Protein AF-A0A1V5RNT8-F1 (afdb_monomer_lite)

Foldseek 3Di:
DDPVCVVVVVVVVVVVVVVVVVPVVDDDPDPDPPPCPPPQDPAAEDADLVVCLVCQLQLHFYWYWYQAPPQWIWIKTWRGDDPQFTWIKIWIHHPVPPDDPPDTFIKIFGHHSVPRDVLLSVVSRVVCVDPPSVVSVVVNVVRSVVTIDTD

Structure (mmCIF, N/CA/C/O backbone):
data_AF-A0A1V5RNT8-F1
#
_entry.id   AF-A0A1V5RNT8-F1
#
loop_
_atom_site.group_PDB
_atom_site.id
_atom_site.type_symbol
_atom_site.label_atom_id
_atom_site.label_alt_id
_atom_site.label_comp_id
_atom_site.label_asym_id
_atom_site.label_entity_id
_atom_site.label_seq_id
_atom_site.pdbx_PDB_ins_code
_atom_site.Cartn_x
_atom_site.Cartn_y
_atom_site.Cartn_z
_atom_site.occupancy
_atom_site.B_iso_or_equiv
_atom_site.auth_seq_id
_atom_site.auth_comp_id
_atom_site.auth_asym_id
_atom_site.auth_atom_id
_atom_site.pdbx_PDB_model_num
ATOM 1 N N . MET A 1 1 ? -53.351 -25.186 43.061 1.00 51.12 1 MET A N 1
ATOM 2 C CA . MET A 1 1 ? -52.886 -25.495 41.690 1.00 51.12 1 MET A CA 1
ATOM 3 C C . MET A 1 1 ? -53.179 -26.955 41.414 1.00 51.12 1 MET A C 1
ATOM 5 O O . MET A 1 1 ? -52.680 -27.803 42.141 1.00 51.12 1 MET A O 1
ATOM 9 N N . ASN A 1 2 ? -54.034 -27.238 40.430 1.00 53.25 2 ASN A N 1
ATOM 10 C CA . ASN A 1 2 ? -54.419 -28.607 40.099 1.00 53.25 2 ASN A CA 1
ATOM 11 C C . ASN A 1 2 ? -53.185 -29.395 39.643 1.00 53.25 2 ASN A C 1
ATOM 13 O O . ASN A 1 2 ? -52.418 -28.946 38.797 1.00 53.25 2 ASN A O 1
ATOM 17 N N . ASN A 1 3 ? -53.031 -30.588 40.191 1.00 59.41 3 ASN A N 1
ATOM 18 C CA . ASN A 1 3 ? -52.009 -31.596 39.921 1.00 59.41 3 ASN A CA 1
ATOM 19 C C . ASN A 1 3 ? -51.840 -31.935 38.423 1.00 59.41 3 ASN A C 1
ATOM 21 O O . ASN A 1 3 ? -50.762 -32.356 38.015 1.00 59.41 3 ASN A O 1
ATOM 25 N N . LYS A 1 4 ? -52.848 -31.656 37.582 1.00 60.19 4 LYS A N 1
ATOM 26 C CA . LYS A 1 4 ? -52.744 -31.721 36.110 1.00 60.19 4 LYS A CA 1
ATOM 27 C C . LYS A 1 4 ? -51.851 -30.634 35.492 1.00 60.19 4 LYS A C 1
ATOM 29 O O . LYS A 1 4 ? -51.216 -30.885 34.476 1.00 60.19 4 LYS A O 1
ATOM 34 N N . ASN A 1 5 ? -51.751 -29.458 36.109 1.00 58.38 5 ASN A N 1
ATOM 35 C CA . ASN A 1 5 ? -50.972 -28.332 35.582 1.00 58.38 5 ASN A CA 1
ATOM 36 C C . ASN A 1 5 ? -49.496 -28.403 36.003 1.00 58.38 5 ASN A C 1
ATOM 38 O O . ASN A 1 5 ? -48.657 -27.754 35.392 1.00 58.38 5 ASN A O 1
ATOM 42 N N . ILE A 1 6 ? -49.171 -29.208 37.022 1.00 67.06 6 ILE A N 1
ATOM 43 C CA . ILE A 1 6 ? -47.797 -29.391 37.512 1.00 67.06 6 ILE A CA 1
ATOM 44 C C . ILE A 1 6 ? -46.930 -30.060 36.439 1.00 67.06 6 ILE A C 1
ATOM 46 O O . ILE A 1 6 ? -45.824 -29.600 36.178 1.00 67.06 6 ILE A O 1
ATOM 50 N N . TRP A 1 7 ? -47.454 -31.076 35.750 1.00 65.06 7 TRP A N 1
ATOM 51 C CA . TRP A 1 7 ? -46.737 -31.755 34.664 1.00 65.06 7 TRP A CA 1
ATOM 52 C C . TRP A 1 7 ? -46.449 -30.843 33.466 1.00 65.06 7 TRP A C 1
ATOM 54 O O . TRP A 1 7 ? -45.381 -30.930 32.864 1.00 65.06 7 TRP A O 1
ATOM 64 N N . LEU A 1 8 ? -47.368 -29.924 33.165 1.00 67.88 8 LEU A N 1
ATOM 65 C CA . LEU A 1 8 ? -47.206 -28.933 32.100 1.00 67.88 8 LEU A CA 1
ATOM 66 C C . LEU A 1 8 ? -46.115 -27.908 32.450 1.00 67.88 8 LEU A C 1
ATOM 68 O O . LEU A 1 8 ? -45.282 -27.578 31.611 1.00 67.88 8 LEU A O 1
ATOM 72 N N . VAL A 1 9 ? -46.069 -27.465 33.709 1.00 71.81 9 VAL A N 1
ATOM 73 C CA . VAL A 1 9 ? -45.049 -26.526 34.204 1.00 71.81 9 VAL A CA 1
ATOM 74 C C . VAL A 1 9 ? -43.658 -27.168 34.227 1.00 71.81 9 VAL A C 1
ATOM 76 O O . VAL A 1 9 ? -42.696 -26.536 33.800 1.00 71.81 9 VAL A O 1
ATOM 79 N N . VAL A 1 10 ? -43.541 -28.431 34.650 1.00 75.00 10 VAL A N 1
ATOM 80 C CA . VAL A 1 10 ? -42.256 -29.156 34.659 1.00 75.00 10 VAL A CA 1
ATOM 81 C C . VAL A 1 10 ? -41.710 -29.342 33.237 1.00 75.00 10 VAL A C 1
ATOM 83 O O . VAL A 1 10 ? -40.518 -29.136 33.013 1.00 75.00 10 VAL A O 1
ATOM 86 N N . GLY A 1 11 ? -42.575 -29.649 32.263 1.00 74.06 11 GLY A N 1
ATOM 87 C CA . GLY A 1 11 ? -42.180 -29.752 30.855 1.00 74.06 11 GLY A CA 1
ATOM 88 C C . GLY A 1 11 ? -41.662 -28.431 30.277 1.00 74.06 11 GLY A C 1
ATOM 89 O O . GLY A 1 11 ? -40.632 -28.414 29.609 1.00 74.06 11 GLY A O 1
ATOM 90 N N . ILE A 1 12 ? -42.325 -27.312 30.588 1.00 77.75 12 ILE A N 1
ATOM 91 C CA . ILE A 1 12 ? -41.906 -25.977 30.130 1.00 77.75 12 ILE A CA 1
ATOM 92 C C . ILE A 1 12 ? -40.549 -25.586 30.734 1.00 77.75 12 ILE A C 1
ATOM 94 O O . ILE A 1 12 ? -39.682 -25.093 30.016 1.00 77.75 12 ILE A O 1
ATOM 98 N N . ILE A 1 13 ? -40.326 -25.852 32.026 1.00 78.25 13 ILE A N 1
ATOM 99 C CA . ILE A 1 13 ? -39.051 -25.543 32.695 1.00 78.25 13 ILE A CA 1
ATOM 100 C C . ILE A 1 13 ? -37.897 -26.351 32.083 1.00 78.25 13 ILE A C 1
ATOM 102 O O . ILE A 1 13 ? -36.830 -25.792 31.834 1.00 78.25 13 ILE A O 1
ATOM 106 N N . ALA A 1 14 ? -38.108 -27.634 31.772 1.00 76.12 14 ALA A N 1
ATOM 107 C CA . ALA A 1 14 ? -37.086 -28.466 31.135 1.00 76.12 14 ALA A CA 1
ATOM 108 C C . ALA A 1 14 ? -36.698 -27.950 29.736 1.00 76.12 14 ALA A C 1
ATOM 110 O O . ALA A 1 14 ? -35.515 -27.909 29.403 1.00 76.12 14 ALA A O 1
ATOM 111 N N . VAL A 1 15 ? -37.672 -27.495 28.940 1.00 78.31 15 VAL A N 1
ATOM 112 C CA . VAL A 1 15 ? -37.420 -26.924 27.605 1.00 78.31 15 VAL A CA 1
ATOM 113 C C . VAL A 1 15 ? -36.649 -25.602 27.695 1.00 78.31 15 VAL A C 1
ATOM 115 O O . VAL A 1 15 ? -35.714 -25.397 26.925 1.00 78.31 15 VAL A O 1
ATOM 118 N N . ILE A 1 16 ? -36.967 -24.735 28.663 1.00 75.12 16 ILE A N 1
ATOM 119 C CA . ILE A 1 16 ? -36.234 -23.476 28.886 1.00 75.12 16 ILE A CA 1
ATOM 120 C C . ILE A 1 16 ? -34.771 -23.747 29.266 1.00 75.12 16 ILE A C 1
ATOM 122 O O . ILE A 1 16 ? -33.881 -23.078 28.746 1.00 75.12 16 ILE A O 1
ATOM 126 N N . ILE A 1 17 ? -34.502 -24.749 30.112 1.00 74.12 17 ILE A N 1
ATOM 127 C CA . ILE A 1 17 ? -33.130 -25.128 30.494 1.00 74.12 17 ILE A CA 1
ATOM 128 C C . ILE A 1 17 ? -32.346 -25.648 29.279 1.00 74.12 17 ILE A C 1
ATOM 130 O O . ILE A 1 17 ? -31.193 -25.271 29.095 1.00 74.12 17 ILE A O 1
ATOM 134 N N . VAL A 1 18 ? -32.963 -26.460 28.414 1.00 72.56 18 VAL A N 1
ATOM 135 C CA . VAL A 1 18 ? -32.308 -26.966 27.192 1.00 72.56 18 VAL A CA 1
ATOM 136 C C . VAL A 1 18 ? -32.011 -25.837 26.199 1.00 72.56 18 VAL A C 1
ATOM 138 O O . VAL A 1 18 ? -30.933 -25.819 25.612 1.00 72.56 18 VAL A O 1
ATOM 141 N N . ILE A 1 19 ? -32.919 -24.868 26.037 1.00 67.50 19 ILE A N 1
ATOM 142 C CA . ILE A 1 19 ? -32.687 -23.696 25.177 1.00 67.50 19 ILE A CA 1
ATOM 143 C C . ILE A 1 19 ? -31.577 -22.808 25.756 1.00 67.50 19 ILE A C 1
ATOM 145 O O . ILE A 1 19 ? -30.708 -22.379 25.005 1.00 67.50 19 ILE A O 1
ATOM 149 N N . ALA A 1 20 ? -31.552 -22.577 27.073 1.00 65.12 20 ALA A N 1
ATOM 150 C CA . ALA A 1 20 ? -30.481 -21.820 27.724 1.00 65.12 20 ALA A CA 1
ATOM 151 C C . ALA A 1 20 ? -29.108 -22.491 27.526 1.00 65.12 20 ALA A C 1
ATOM 153 O O . ALA A 1 20 ? -28.159 -21.831 27.113 1.00 65.12 20 ALA A O 1
ATOM 154 N N . LEU A 1 21 ? -29.029 -23.818 27.696 1.00 63.16 21 LEU A N 1
ATOM 155 C CA . LEU A 1 21 ? -27.796 -24.581 27.464 1.00 63.16 21 LEU A CA 1
ATOM 156 C C . LEU A 1 21 ? -27.355 -24.595 25.989 1.00 63.16 21 LEU A C 1
ATOM 158 O O . LEU A 1 21 ? -26.162 -24.686 25.715 1.00 63.16 21 LEU A O 1
ATOM 162 N N . LEU A 1 22 ? -28.287 -24.496 25.032 1.00 58.75 22 LEU A N 1
ATOM 163 C CA . LEU A 1 22 ? -27.963 -24.388 23.603 1.00 58.75 22 LEU A CA 1
ATOM 164 C C . LEU A 1 22 ? -27.508 -22.976 23.197 1.00 58.75 22 LEU A C 1
ATOM 166 O O . LEU A 1 22 ? -26.737 -22.840 22.248 1.00 58.75 22 LEU A O 1
ATOM 170 N N . VAL A 1 23 ? -27.954 -21.933 23.905 1.00 57.34 23 VAL A N 1
ATOM 171 C CA . VAL A 1 23 ? -27.581 -20.532 23.639 1.00 57.34 23 VAL A CA 1
ATOM 172 C C . VAL A 1 23 ? -26.195 -20.187 24.204 1.00 57.34 23 VAL A C 1
ATOM 174 O O . VAL A 1 23 ? -25.468 -19.419 23.574 1.00 57.34 23 VAL A O 1
ATOM 177 N N . ASP A 1 24 ? -25.766 -20.820 25.300 1.00 50.66 24 ASP A N 1
ATOM 178 C CA . ASP A 1 24 ? -24.427 -20.609 25.881 1.00 50.66 24 ASP A CA 1
ATOM 179 C C . ASP A 1 24 ? -23.271 -21.180 25.032 1.00 50.66 24 ASP A C 1
ATOM 181 O O . ASP A 1 24 ? -22.108 -20.874 25.290 1.00 50.66 24 ASP A O 1
ATOM 185 N N . ASN A 1 25 ? -23.555 -21.961 23.981 1.00 51.47 25 ASN A N 1
ATOM 186 C CA . ASN A 1 25 ? -22.520 -22.440 23.058 1.00 51.47 25 ASN A CA 1
ATOM 187 C C . ASN A 1 25 ? -22.288 -21.508 21.855 1.00 51.47 25 ASN A C 1
ATOM 189 O O . ASN A 1 25 ? -21.537 -21.874 20.951 1.00 51.47 25 ASN A O 1
ATOM 193 N N . ASN A 1 26 ? -22.944 -20.339 21.787 1.00 56.00 26 ASN A N 1
ATOM 194 C CA . ASN A 1 26 ? -22.845 -19.507 20.585 1.00 56.00 26 ASN A CA 1
ATOM 195 C C . ASN A 1 26 ? -22.767 -17.990 20.771 1.00 56.00 26 ASN A C 1
ATOM 197 O O . ASN A 1 26 ? -22.989 -17.281 19.797 1.00 56.00 26 ASN A O 1
ATOM 201 N N . GLN A 1 27 ? -22.403 -17.461 21.940 1.00 52.88 27 GLN A N 1
ATOM 202 C CA . GLN A 1 27 ? -21.829 -16.114 22.003 1.00 52.88 27 GLN A CA 1
ATOM 203 C C . GLN A 1 27 ? -20.986 -15.902 23.264 1.00 52.88 27 GLN A C 1
ATOM 205 O O . GLN A 1 27 ? -21.250 -16.455 24.325 1.00 52.88 27 GLN A O 1
ATOM 210 N N . VAL A 1 28 ? -20.067 -14.945 23.137 1.00 40.34 28 VAL A N 1
ATOM 211 C CA . VAL A 1 28 ? -19.380 -14.222 24.214 1.00 40.34 28 VAL A CA 1
ATOM 212 C C . VAL A 1 28 ? -18.105 -14.888 24.737 1.00 40.34 28 VAL A C 1
ATOM 214 O O . VAL A 1 28 ? -18.003 -15.342 25.878 1.00 40.34 28 VAL A O 1
ATOM 217 N N . SER A 1 29 ? -17.037 -14.755 23.946 1.00 40.78 29 SER A N 1
ATOM 218 C CA . SER A 1 29 ? -15.735 -14.447 24.5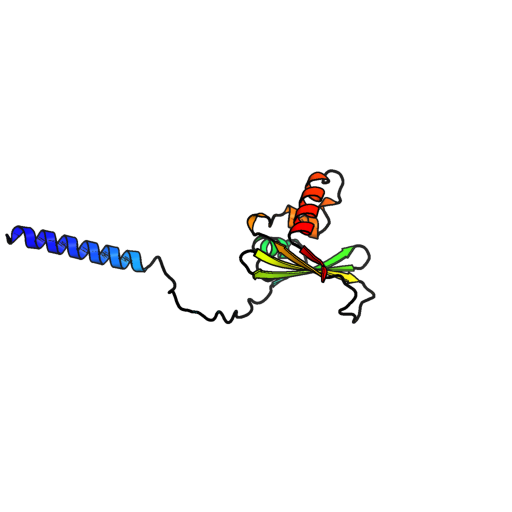41 1.00 40.78 29 SER A CA 1
ATOM 219 C C . SER A 1 29 ? -15.896 -13.202 25.417 1.00 40.78 29 SER A C 1
ATOM 221 O O . SER A 1 29 ? -16.059 -12.086 24.934 1.00 40.78 29 SER A O 1
ATOM 223 N N . LYS A 1 30 ? -15.951 -13.475 26.721 1.00 43.19 30 LYS A N 1
ATOM 224 C CA . LYS A 1 30 ? -15.890 -12.585 27.880 1.00 43.19 30 LYS A CA 1
ATOM 225 C C . LYS A 1 30 ? -15.390 -11.167 27.597 1.00 43.19 30 LYS A C 1
ATOM 227 O O . LYS A 1 30 ? -14.261 -10.963 27.159 1.00 43.19 30 LYS A O 1
ATOM 232 N N . LEU A 1 31 ? -16.184 -10.212 28.083 1.00 46.84 31 LEU A N 1
ATOM 233 C CA . LEU A 1 31 ? -15.739 -8.919 28.595 1.00 46.84 31 LEU A CA 1
ATOM 234 C C . LEU A 1 31 ? -14.734 -9.153 29.741 1.00 46.84 31 LEU A C 1
ATOM 236 O O . LEU A 1 31 ? -15.081 -9.165 30.920 1.00 46.84 31 LEU A O 1
ATOM 240 N N . GLY A 1 32 ? -13.488 -9.423 29.376 1.00 36.88 32 GLY A N 1
ATOM 241 C CA . GLY A 1 32 ? -12.327 -9.222 30.219 1.00 36.88 32 GLY A CA 1
ATOM 242 C C . GLY A 1 32 ? -11.603 -8.001 29.682 1.00 36.88 32 GLY A C 1
ATOM 243 O O . GLY A 1 32 ? -11.388 -7.894 28.478 1.00 36.88 32 GLY A O 1
ATOM 244 N N . THR A 1 33 ? -11.219 -7.083 30.559 1.00 42.62 33 THR A N 1
ATOM 245 C CA . THR A 1 33 ? -10.150 -6.126 30.276 1.00 42.62 33 THR A CA 1
ATOM 246 C C . THR A 1 33 ? -8.882 -6.935 30.015 1.00 42.62 33 THR A C 1
ATOM 248 O O . THR A 1 33 ? -8.107 -7.217 30.925 1.00 42.62 33 THR A O 1
ATOM 251 N N . ILE A 1 34 ? -8.714 -7.399 28.779 1.00 38.09 34 ILE A N 1
ATOM 252 C CA . ILE A 1 34 ? -7.464 -7.958 28.300 1.00 38.09 34 ILE A CA 1
ATOM 253 C C . ILE A 1 34 ? -6.641 -6.726 27.962 1.00 38.09 34 ILE A C 1
ATOM 255 O O . ILE A 1 34 ? -6.918 -6.021 26.992 1.00 38.09 34 ILE A O 1
ATOM 259 N N . ILE A 1 35 ? -5.643 -6.439 28.794 1.00 43.78 35 ILE A N 1
ATOM 260 C CA . ILE A 1 35 ? -4.452 -5.759 28.303 1.00 43.78 35 ILE A CA 1
ATOM 261 C C . ILE A 1 35 ? -3.980 -6.664 27.173 1.00 43.78 35 ILE A C 1
ATOM 263 O O . ILE A 1 35 ? -3.453 -7.745 27.426 1.00 43.78 35 ILE A O 1
ATOM 267 N N . SER A 1 36 ? -4.330 -6.299 25.940 1.00 37.72 36 SER A N 1
ATOM 268 C CA . SER A 1 36 ? -3.902 -7.006 24.747 1.00 37.72 36 SER A CA 1
ATOM 269 C C . SER A 1 36 ? -2.412 -6.749 24.641 1.00 37.72 36 SER A C 1
ATOM 271 O O . SER A 1 36 ? -1.965 -5.813 23.986 1.00 37.72 36 SER A O 1
ATOM 273 N N . THR A 1 37 ? -1.626 -7.549 25.354 1.00 38.94 37 THR A N 1
ATOM 274 C CA . THR A 1 37 ? -0.243 -7.792 24.992 1.00 38.94 37 THR A CA 1
ATOM 275 C C . THR A 1 37 ? -0.337 -8.526 23.666 1.00 38.94 37 THR A C 1
ATOM 277 O O . THR A 1 37 ? -0.487 -9.745 23.620 1.00 38.94 37 THR A O 1
ATOM 280 N N . THR A 1 38 ? -0.399 -7.744 22.589 1.00 39.97 38 THR A N 1
ATOM 281 C CA . THR A 1 38 ? -0.370 -8.199 21.208 1.00 39.97 38 THR A CA 1
ATOM 282 C C . THR A 1 38 ? 0.892 -9.029 21.061 1.00 39.97 38 THR A C 1
ATOM 284 O O . THR A 1 38 ? 1.987 -8.495 20.904 1.00 39.97 38 THR A O 1
ATOM 287 N N . GLN A 1 39 ? 0.765 -10.347 21.196 1.00 43.31 39 GLN A N 1
ATOM 288 C CA . GLN A 1 39 ? 1.793 -11.248 20.717 1.00 43.31 39 GLN A CA 1
ATOM 289 C C . GLN A 1 39 ? 1.915 -10.935 19.222 1.00 43.31 39 GLN A C 1
ATOM 291 O O . GLN A 1 39 ? 0.887 -10.975 18.537 1.00 43.31 39 GLN A O 1
ATOM 296 N N . PRO A 1 40 ? 3.093 -10.520 18.726 1.00 51.16 40 PRO A N 1
ATOM 297 C CA . PRO A 1 40 ? 3.220 -10.137 17.333 1.00 51.16 40 PRO A CA 1
ATOM 298 C C . PRO A 1 40 ? 2.840 -11.356 16.503 1.00 51.16 40 PRO A C 1
ATOM 300 O O . PRO A 1 40 ? 3.472 -12.407 16.612 1.00 51.16 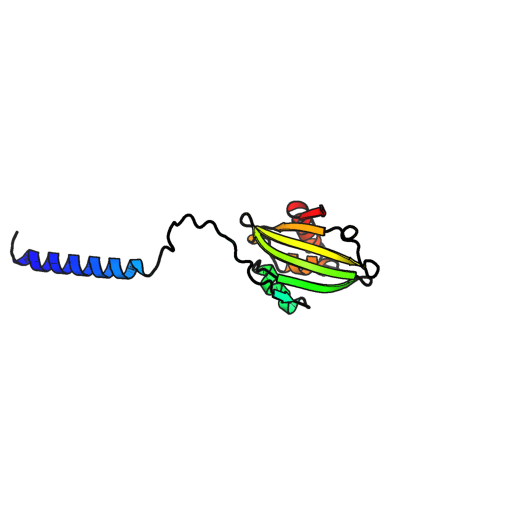40 PRO A O 1
ATOM 303 N N . ALA A 1 41 ? 1.752 -11.240 15.740 1.00 59.62 41 ALA A N 1
ATOM 304 C CA . ALA A 1 41 ? 1.449 -12.212 14.710 1.00 59.62 41 ALA A CA 1
ATOM 305 C C . ALA A 1 41 ? 2.699 -12.307 13.830 1.00 59.62 41 ALA A C 1
ATOM 307 O O . ALA A 1 41 ? 3.218 -11.283 13.381 1.00 59.62 41 ALA A O 1
ATOM 308 N N . GLU A 1 42 ? 3.228 -13.516 13.675 1.00 73.31 42 GLU A N 1
ATOM 309 C CA . GLU A 1 42 ? 4.427 -13.744 12.880 1.00 73.31 42 GLU A CA 1
ATOM 310 C C . GLU A 1 42 ? 4.161 -13.238 11.455 1.00 73.31 42 GLU A C 1
ATOM 312 O O . GLU A 1 42 ? 3.210 -13.669 10.799 1.00 73.31 42 GLU A O 1
ATOM 317 N N . SER A 1 43 ? 4.943 -12.246 11.023 1.00 84.69 43 SER A N 1
ATOM 318 C CA . SER A 1 43 ? 4.751 -11.596 9.727 1.00 84.69 43 SER A CA 1
ATOM 319 C C . SER A 1 43 ? 5.082 -12.575 8.604 1.00 84.69 43 SER A C 1
ATOM 321 O O . SER A 1 43 ? 6.164 -13.164 8.581 1.00 84.69 43 SER A O 1
ATOM 323 N N . VAL A 1 44 ? 4.159 -12.749 7.657 1.00 92.00 44 VAL A N 1
ATOM 324 C CA . VAL A 1 44 ? 4.389 -13.591 6.475 1.00 92.00 44 VAL A CA 1
ATOM 325 C C . VAL A 1 44 ? 5.298 -12.856 5.492 1.00 92.00 44 VAL A C 1
ATOM 327 O O . VAL A 1 44 ? 4.931 -11.799 4.988 1.00 92.00 44 VAL A O 1
ATOM 330 N N . ILE A 1 45 ? 6.454 -13.433 5.165 1.00 94.56 45 ILE A N 1
ATOM 331 C CA . ILE A 1 45 ? 7.384 -12.860 4.183 1.00 94.56 45 ILE A CA 1
ATOM 332 C C . ILE A 1 45 ? 7.039 -13.383 2.784 1.00 94.56 45 ILE A C 1
ATOM 334 O O . ILE A 1 45 ? 7.125 -14.581 2.518 1.00 94.56 45 ILE A O 1
ATOM 338 N N . CYS A 1 46 ? 6.680 -12.474 1.885 1.00 93.38 46 CYS A N 1
ATOM 339 C CA . CYS A 1 46 ? 6.400 -12.717 0.478 1.00 93.38 46 CYS A CA 1
ATOM 340 C C . CYS A 1 46 ? 7.495 -12.111 -0.411 1.00 93.38 46 CYS A C 1
ATOM 342 O O . CYS A 1 46 ? 7.993 -11.011 -0.166 1.00 93.38 46 CYS A O 1
ATOM 344 N N . VAL A 1 47 ? 7.840 -12.823 -1.484 1.00 92.69 47 VAL A N 1
ATOM 345 C CA . VAL A 1 47 ? 8.841 -12.391 -2.483 1.00 92.69 47 VAL A CA 1
ATOM 346 C C . VAL A 1 47 ? 8.218 -12.036 -3.835 1.00 92.69 47 VAL A C 1
ATOM 348 O O . VAL A 1 47 ? 8.924 -11.657 -4.767 1.00 92.69 47 VAL A O 1
ATOM 351 N N . ASP A 1 48 ? 6.895 -12.159 -3.947 1.00 92.19 48 ASP A N 1
ATOM 352 C CA . ASP A 1 48 ? 6.140 -11.874 -5.160 1.00 92.19 48 ASP A CA 1
ATOM 353 C C . ASP A 1 48 ? 4.723 -11.339 -4.850 1.00 92.19 48 ASP A C 1
ATOM 355 O O . ASP A 1 48 ? 4.200 -11.530 -3.742 1.00 92.19 48 ASP A O 1
ATOM 359 N N . PRO A 1 49 ? 4.082 -10.676 -5.833 1.00 93.69 49 PRO A N 1
ATOM 360 C CA . PRO A 1 49 ? 2.710 -10.188 -5.714 1.00 93.69 49 PRO A CA 1
ATOM 361 C C . PRO A 1 49 ? 1.660 -11.263 -5.407 1.00 93.69 49 PRO A C 1
ATOM 363 O O . PRO A 1 49 ? 0.685 -10.972 -4.719 1.00 93.69 49 PRO A O 1
ATOM 366 N N . VAL A 1 50 ? 1.839 -12.496 -5.893 1.00 95.25 50 VAL A N 1
ATOM 367 C CA . VAL A 1 50 ? 0.836 -13.572 -5.791 1.00 95.25 50 VAL A CA 1
ATOM 368 C C . VAL A 1 50 ? 0.690 -14.041 -4.343 1.00 95.25 50 VAL A C 1
ATOM 370 O O . VAL A 1 50 ? -0.424 -14.248 -3.863 1.00 95.25 50 VAL A O 1
ATOM 373 N N . CYS A 1 51 ? 1.805 -14.156 -3.624 1.00 95.38 51 CYS A N 1
ATOM 374 C CA . CYS A 1 51 ? 1.828 -14.423 -2.189 1.00 95.38 51 CYS A CA 1
ATOM 375 C C . CYS A 1 51 ? 1.216 -13.267 -1.390 1.00 95.38 51 CYS A C 1
ATOM 377 O O . CYS A 1 51 ? 0.446 -13.484 -0.450 1.00 95.38 51 CYS A O 1
ATOM 379 N N . PHE A 1 52 ? 1.575 -12.033 -1.752 1.00 96.75 52 PHE A N 1
ATOM 380 C CA . PHE A 1 52 ? 1.319 -10.871 -0.910 1.00 96.75 52 PHE A CA 1
ATOM 381 C C . PHE A 1 52 ? -0.097 -10.308 -1.050 1.00 96.75 52 PHE A C 1
ATOM 383 O O . PHE A 1 52 ? -0.699 -9.925 -0.048 1.00 96.75 52 PHE A O 1
ATOM 390 N N . GLN A 1 53 ? -0.669 -10.313 -2.257 1.00 96.50 53 GLN A N 1
ATOM 391 C CA . GLN A 1 53 ? -1.995 -9.757 -2.539 1.00 96.50 53 GLN A CA 1
ATOM 392 C C . GLN A 1 53 ? -3.090 -10.219 -1.562 1.00 96.50 53 GLN A C 1
ATOM 394 O O . GLN A 1 53 ? -3.753 -9.355 -0.985 1.00 96.50 53 GLN A O 1
ATOM 399 N N . PRO A 1 54 ? -3.310 -11.528 -1.310 1.00 96.75 54 PRO A N 1
ATOM 400 C CA . PRO A 1 54 ? -4.363 -11.944 -0.388 1.00 96.75 54 PRO A CA 1
ATOM 401 C C . PRO A 1 54 ? -4.124 -11.424 1.032 1.00 96.75 54 PRO A C 1
ATOM 403 O O . PRO A 1 54 ? -5.088 -11.090 1.708 1.00 96.75 54 PRO A O 1
ATOM 406 N N . LYS A 1 55 ? -2.864 -11.310 1.474 1.00 96.62 55 LYS A N 1
ATOM 407 C CA . LYS A 1 55 ? -2.513 -10.793 2.806 1.00 96.62 55 LYS A CA 1
ATOM 408 C C . LYS A 1 55 ? -2.742 -9.293 2.904 1.00 96.62 55 LYS A C 1
ATOM 410 O O . LYS A 1 55 ? -3.297 -8.837 3.898 1.00 96.62 55 LYS A O 1
ATOM 415 N N . PHE A 1 56 ? -2.374 -8.548 1.865 1.00 96.31 56 PHE A N 1
ATOM 416 C CA . PHE A 1 56 ? -2.620 -7.115 1.779 1.00 96.31 56 PHE A CA 1
ATOM 417 C C . PHE A 1 56 ? -4.122 -6.802 1.830 1.00 96.31 56 PHE A C 1
ATOM 419 O O . PHE A 1 56 ? -4.561 -6.004 2.654 1.00 96.31 56 PHE A O 1
ATOM 426 N N . LEU A 1 57 ? -4.930 -7.500 1.022 1.00 96.06 57 LEU A N 1
ATOM 427 C CA . LEU A 1 57 ? -6.382 -7.289 0.961 1.00 96.06 57 LEU A CA 1
ATOM 428 C C . 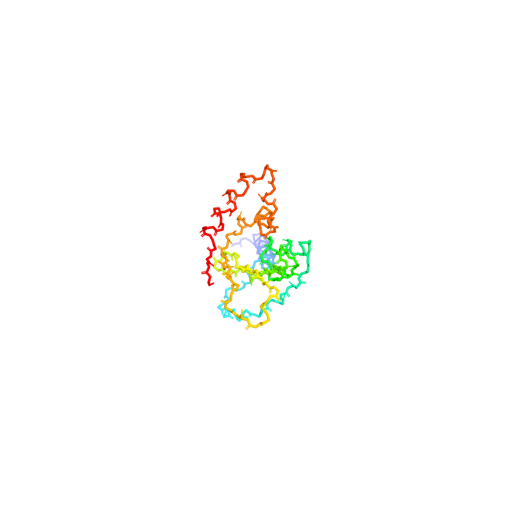LEU A 1 57 ? -7.105 -7.670 2.260 1.00 96.06 57 LEU A C 1
ATOM 430 O O . LEU A 1 57 ? -8.139 -7.088 2.575 1.00 96.06 57 LEU A O 1
ATOM 434 N N . THR A 1 58 ? -6.568 -8.615 3.034 1.00 95.69 58 THR A N 1
ATOM 435 C CA . THR A 1 58 ? -7.100 -8.973 4.359 1.00 95.69 58 THR A CA 1
ATOM 436 C C . THR A 1 58 ? -6.393 -8.259 5.509 1.00 95.69 58 THR A C 1
ATOM 438 O O . THR A 1 58 ? -6.594 -8.633 6.664 1.00 95.69 58 THR A O 1
ATOM 441 N N . CYS A 1 59 ? -5.537 -7.273 5.214 1.00 96.31 59 CYS A N 1
ATOM 442 C CA . CYS A 1 59 ? -4.685 -6.579 6.178 1.00 96.31 59 CYS A CA 1
ATOM 443 C C . CYS A 1 59 ? -4.001 -7.517 7.189 1.00 96.31 59 CYS A C 1
ATOM 445 O O . CYS A 1 59 ? -3.996 -7.306 8.404 1.00 96.31 59 CYS A O 1
ATOM 447 N N . THR A 1 60 ? -3.485 -8.634 6.698 1.00 95.75 60 THR A N 1
ATOM 448 C CA . THR A 1 60 ? -2.793 -9.618 7.521 1.00 95.75 60 THR A CA 1
ATOM 449 C C . THR A 1 60 ? -1.316 -9.248 7.613 1.00 95.75 60 THR A C 1
ATOM 451 O O . THR A 1 60 ? -0.720 -8.968 6.568 1.00 95.75 60 THR A O 1
ATOM 454 N N . PRO A 1 61 ? -0.710 -9.276 8.817 1.00 96.69 61 PRO A N 1
ATOM 455 C CA . PRO A 1 61 ? 0.702 -8.968 8.999 1.00 96.69 61 PRO A CA 1
ATOM 456 C C . PRO A 1 61 ? 1.591 -9.735 8.021 1.00 96.69 61 PRO A C 1
ATOM 458 O O . PRO A 1 61 ? 1.593 -10.970 7.983 1.00 96.69 61 PRO A O 1
ATOM 461 N N . SER A 1 62 ? 2.270 -8.989 7.159 1.00 96.50 62 SER A N 1
ATOM 462 C CA . SER A 1 62 ? 3.049 -9.536 6.053 1.00 96.50 62 SER A CA 1
ATOM 463 C C . SER A 1 62 ? 4.033 -8.511 5.513 1.00 96.50 62 SER A C 1
ATOM 465 O O . SER A 1 62 ? 3.876 -7.309 5.713 1.00 96.50 62 SER A O 1
ATOM 467 N N . GLU A 1 63 ? 5.048 -8.978 4.801 1.00 96.19 63 GLU A N 1
ATOM 468 C CA . GLU A 1 63 ? 6.023 -8.131 4.133 1.00 96.19 63 GLU A CA 1
ATOM 469 C C . GLU A 1 63 ? 6.252 -8.609 2.702 1.00 96.19 63 GLU A C 1
ATOM 471 O O . GLU A 1 63 ? 6.498 -9.790 2.476 1.00 96.19 63 GLU A O 1
ATOM 476 N N . LEU A 1 64 ? 6.200 -7.692 1.741 1.00 95.44 64 LEU A N 1
ATOM 477 C CA . LEU A 1 64 ? 6.657 -7.897 0.374 1.00 95.44 64 LEU A CA 1
ATOM 478 C C . LEU A 1 64 ? 8.029 -7.259 0.219 1.00 95.44 64 LEU A C 1
ATOM 480 O O . LEU A 1 64 ? 8.179 -6.071 0.495 1.00 95.44 64 LEU A O 1
ATOM 484 N N . ARG A 1 65 ? 9.003 -8.017 -0.286 1.00 93.38 65 ARG A N 1
ATOM 485 C CA . ARG A 1 65 ? 10.239 -7.467 -0.856 1.00 93.38 65 ARG A CA 1
ATOM 486 C C . ARG A 1 65 ? 10.431 -8.017 -2.250 1.00 93.38 65 ARG A C 1
ATOM 488 O O . ARG A 1 65 ? 10.617 -9.220 -2.411 1.00 93.38 65 ARG A O 1
ATOM 495 N N . MET A 1 66 ? 10.422 -7.140 -3.243 1.00 91.00 66 MET A N 1
ATOM 496 C CA . MET A 1 66 ? 10.633 -7.544 -4.628 1.00 91.00 66 MET A CA 1
ATOM 497 C C . MET A 1 66 ? 11.445 -6.510 -5.411 1.00 91.00 66 MET A C 1
ATOM 499 O O . MET A 1 66 ? 11.387 -5.317 -5.095 1.00 91.00 66 MET A O 1
ATOM 503 N N . PRO A 1 67 ? 12.185 -6.940 -6.448 1.00 90.00 67 PRO A N 1
ATOM 504 C CA . PRO A 1 67 ? 12.773 -6.019 -7.409 1.00 90.00 67 PRO A CA 1
ATOM 505 C C . PRO A 1 67 ? 11.701 -5.112 -8.023 1.00 90.00 67 PRO A C 1
ATOM 507 O O . PRO A 1 67 ? 10.604 -5.566 -8.349 1.00 90.00 67 PRO A O 1
ATOM 510 N N . PHE A 1 68 ? 12.036 -3.839 -8.190 1.00 86.25 6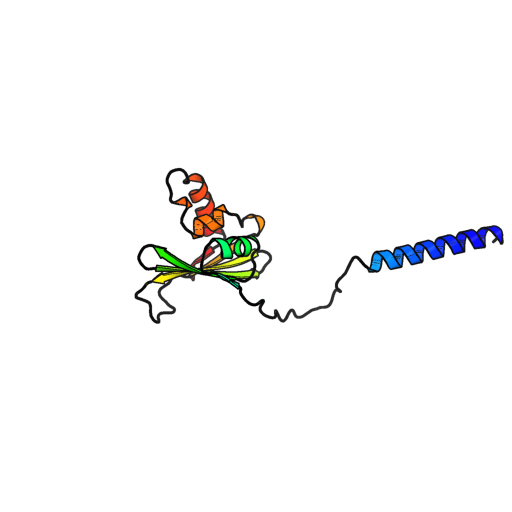8 PHE A N 1
ATOM 511 C CA . PHE A 1 68 ? 11.192 -2.815 -8.796 1.00 86.25 68 PHE A CA 1
ATOM 512 C C . PHE A 1 68 ? 11.994 -2.019 -9.845 1.00 86.25 68 PHE A C 1
ATOM 514 O O . PHE A 1 68 ? 13.073 -2.448 -10.263 1.00 86.25 68 PHE A O 1
ATOM 521 N N . THR A 1 69 ? 11.465 -0.896 -10.340 1.00 79.69 69 THR A N 1
ATOM 522 C CA . THR A 1 69 ? 12.098 -0.107 -11.414 1.00 79.69 69 THR A CA 1
ATOM 523 C C . THR A 1 69 ? 13.479 0.428 -11.016 1.00 79.69 69 THR A C 1
ATOM 525 O O . THR A 1 69 ? 13.753 0.643 -9.837 1.00 79.69 69 THR A O 1
ATOM 528 N N . ASP A 1 70 ? 14.351 0.668 -11.998 1.00 73.81 70 ASP A N 1
ATOM 529 C CA . ASP A 1 70 ? 15.623 1.394 -11.834 1.00 73.81 70 ASP A CA 1
ATOM 530 C C . ASP A 1 70 ? 16.543 0.859 -10.720 1.00 73.81 70 ASP A C 1
ATOM 532 O O . ASP A 1 70 ? 17.108 1.619 -9.933 1.00 73.81 70 ASP A O 1
ATOM 536 N N . ASN A 1 71 ? 16.698 -0.468 -10.643 1.00 79.06 71 ASN A N 1
ATOM 537 C CA . ASN A 1 71 ? 17.518 -1.143 -9.631 1.00 79.06 71 ASN A CA 1
ATOM 538 C C . ASN A 1 71 ? 17.101 -0.812 -8.181 1.00 79.06 71 ASN A C 1
ATOM 540 O O . ASN A 1 71 ? 17.932 -0.805 -7.263 1.00 79.06 71 ASN A O 1
ATOM 544 N N . THR A 1 72 ? 15.815 -0.534 -7.968 1.00 85.00 72 THR A N 1
ATOM 545 C CA . THR A 1 72 ? 15.236 -0.375 -6.634 1.00 85.00 72 THR A CA 1
ATOM 546 C C . THR A 1 72 ? 14.556 -1.661 -6.176 1.00 85.00 72 THR A C 1
ATOM 548 O O . THR A 1 72 ? 14.180 -2.517 -6.975 1.00 85.00 72 THR A O 1
ATOM 551 N N . THR A 1 73 ? 14.419 -1.825 -4.866 1.00 89.44 73 THR A N 1
ATOM 552 C CA . THR A 1 73 ? 13.595 -2.861 -4.242 1.00 89.44 73 THR A CA 1
ATOM 553 C C . THR A 1 73 ? 12.381 -2.190 -3.626 1.00 89.44 73 THR A C 1
ATOM 555 O O . THR A 1 73 ? 12.526 -1.288 -2.799 1.00 89.44 73 THR A O 1
ATOM 558 N N . LEU A 1 74 ? 11.190 -2.637 -4.014 1.00 90.62 74 LEU A N 1
ATOM 559 C CA . LEU A 1 74 ? 9.955 -2.272 -3.340 1.00 90.62 74 LEU A CA 1
ATOM 560 C C . LEU A 1 74 ? 9.830 -3.124 -2.078 1.00 90.62 74 LEU A C 1
ATOM 562 O O . LEU A 1 74 ? 9.818 -4.354 -2.155 1.00 90.62 74 LEU A O 1
ATOM 566 N N . GLN A 1 75 ? 9.732 -2.460 -0.930 1.00 93.12 75 GLN A N 1
ATOM 567 C CA . GLN A 1 75 ? 9.366 -3.069 0.338 1.00 93.12 75 GLN A CA 1
ATOM 568 C C . GLN A 1 75 ? 8.001 -2.534 0.777 1.00 93.12 75 GLN A C 1
ATOM 570 O O . GLN A 1 75 ? 7.827 -1.324 0.918 1.00 93.12 75 GLN A O 1
ATOM 575 N N . VAL A 1 76 ? 7.048 -3.431 1.022 1.00 95.06 76 VAL A N 1
ATOM 576 C CA . VAL A 1 76 ? 5.752 -3.095 1.623 1.00 95.06 76 VAL A CA 1
ATOM 577 C C . VAL A 1 76 ? 5.576 -3.935 2.876 1.00 95.06 76 VAL A C 1
ATOM 579 O O . VAL A 1 76 ? 5.633 -5.157 2.790 1.00 95.06 76 VAL A O 1
ATOM 582 N N . THR A 1 77 ? 5.342 -3.310 4.025 1.00 95.81 77 THR A N 1
ATOM 583 C CA . THR A 1 77 ? 5.114 -4.022 5.291 1.00 95.81 77 THR A CA 1
ATOM 584 C C . THR A 1 77 ? 3.711 -3.711 5.790 1.00 95.81 77 THR A C 1
ATOM 586 O O . THR A 1 77 ? 3.400 -2.562 6.075 1.00 95.81 77 THR A O 1
ATOM 589 N N . VAL A 1 78 ? 2.861 -4.728 5.909 1.00 96.94 78 VAL A N 1
ATOM 590 C CA . VAL A 1 78 ? 1.549 -4.649 6.559 1.00 96.94 78 VAL A CA 1
ATOM 591 C C . VAL A 1 78 ? 1.736 -4.991 8.031 1.00 96.94 78 VAL A C 1
ATOM 593 O O . VAL A 1 78 ? 2.159 -6.097 8.362 1.00 96.94 78 VAL A O 1
ATOM 596 N N . PHE A 1 79 ? 1.402 -4.060 8.919 1.00 95.12 79 PHE A N 1
ATOM 597 C CA . PHE A 1 79 ? 1.469 -4.260 10.372 1.00 95.12 79 PHE A CA 1
ATOM 598 C C . PHE A 1 79 ? 0.189 -4.887 10.928 1.00 95.12 79 PHE A C 1
ATOM 600 O O . PHE A 1 79 ? 0.201 -5.485 12.003 1.00 95.12 79 PHE A O 1
ATOM 607 N N . GLY A 1 80 ? -0.906 -4.779 10.176 1.00 94.19 80 GLY A N 1
ATOM 608 C CA . GLY A 1 80 ? -2.220 -5.280 10.542 1.00 94.19 80 GLY A CA 1
ATOM 609 C C . GLY A 1 80 ? -3.195 -4.155 10.871 1.00 94.19 80 GLY A C 1
ATOM 610 O O . GLY A 1 80 ? -3.043 -3.015 10.434 1.00 94.19 80 GLY A O 1
ATOM 611 N N . SER A 1 81 ? -4.236 -4.499 11.625 1.00 95.25 81 SER A N 1
ATOM 612 C CA . SER A 1 81 ? -5.287 -3.555 11.999 1.00 95.25 81 SER A CA 1
ATOM 613 C C . SER A 1 81 ? -4.829 -2.612 13.113 1.00 95.25 81 SER A C 1
ATOM 615 O O . SER A 1 81 ? -4.534 -3.059 14.219 1.00 95.25 81 SER A O 1
ATOM 617 N N . GLU A 1 82 ? -4.901 -1.306 12.870 1.00 93.00 82 GLU A N 1
ATOM 618 C CA . GLU A 1 82 ? -4.697 -0.249 13.863 1.00 93.00 82 GLU A CA 1
ATOM 619 C C . GLU A 1 82 ? -5.803 0.811 13.714 1.00 93.00 82 GLU A C 1
ATOM 621 O O . GLU A 1 82 ? -6.119 1.241 12.608 1.00 93.00 82 GLU A O 1
ATOM 626 N N . TYR A 1 83 ? -6.451 1.212 14.813 1.00 90.00 83 TYR A N 1
ATOM 627 C CA . TYR A 1 83 ? -7.574 2.174 14.806 1.00 90.00 83 TYR A CA 1
ATOM 628 C C . TYR A 1 83 ? -8.709 1.851 13.812 1.00 90.00 83 TYR A C 1
ATOM 630 O O . TY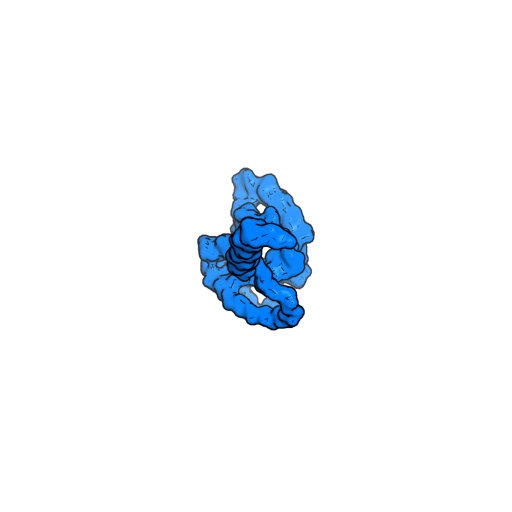R A 1 83 ? -9.298 2.751 13.215 1.00 90.00 83 TYR A O 1
ATOM 638 N N . SER A 1 84 ? -9.043 0.568 13.645 1.00 91.69 84 SER A N 1
ATOM 639 C CA . SER A 1 84 ? -10.033 0.087 12.658 1.00 91.69 84 SER A CA 1
ATOM 640 C C . SER A 1 84 ? -9.667 0.393 11.198 1.00 91.69 84 SER A C 1
ATOM 642 O O . SER A 1 84 ? -10.537 0.426 10.332 1.00 91.69 84 SER A O 1
ATOM 644 N N . LYS A 1 85 ? -8.382 0.611 10.919 1.00 96.25 85 LYS A N 1
ATOM 645 C CA . LYS A 1 85 ? -7.817 0.777 9.582 1.00 96.25 85 LYS A CA 1
ATOM 646 C C . LYS A 1 85 ? -6.672 -0.207 9.391 1.00 96.25 85 LYS A C 1
ATOM 648 O O . LYS A 1 85 ? -6.103 -0.710 10.358 1.00 96.25 85 LYS A O 1
ATOM 653 N N . CYS A 1 86 ? -6.312 -0.459 8.145 1.00 97.25 86 CYS A N 1
ATOM 654 C CA . CYS A 1 86 ? -5.107 -1.191 7.830 1.00 97.25 86 CYS A CA 1
ATOM 655 C C . CYS A 1 86 ? -3.887 -0.279 7.891 1.00 97.25 86 CYS A C 1
ATOM 657 O O . CYS A 1 86 ? -3.829 0.711 7.161 1.00 97.25 86 CYS A O 1
ATOM 659 N N . HIS A 1 87 ? -2.926 -0.631 8.741 1.00 97.00 87 HIS A N 1
ATOM 660 C CA . HIS A 1 87 ? -1.641 0.044 8.834 1.00 97.00 87 HIS A CA 1
ATOM 661 C C . HIS A 1 87 ? -0.603 -0.706 7.997 1.00 97.00 87 HIS A C 1
ATOM 663 O O . HIS A 1 87 ? -0.335 -1.892 8.222 1.00 97.00 87 HIS A O 1
ATOM 669 N N . TYR A 1 88 ? -0.012 -0.013 7.028 1.00 95.94 88 TYR A N 1
ATOM 670 C CA . TYR A 1 88 ? 1.095 -0.527 6.233 1.00 95.94 88 TYR A CA 1
ATO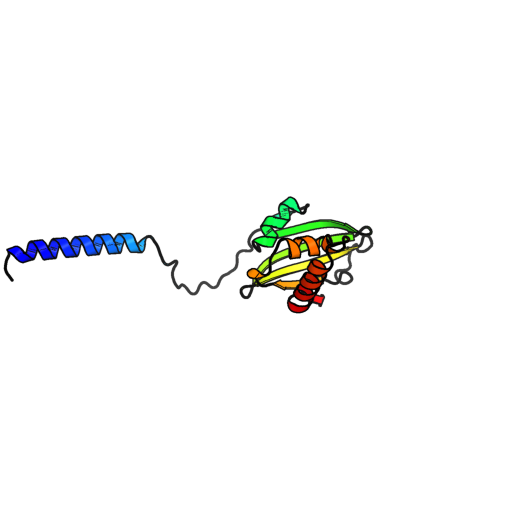M 671 C C . TYR A 1 88 ? 2.059 0.587 5.826 1.00 95.94 88 TYR A C 1
ATOM 673 O O . TYR A 1 88 ? 1.676 1.750 5.731 1.00 95.94 88 TYR A O 1
ATOM 681 N N . THR A 1 89 ? 3.308 0.226 5.550 1.00 95.38 89 THR A N 1
ATOM 682 C CA . THR A 1 89 ? 4.312 1.138 5.001 1.00 95.38 89 THR A CA 1
ATOM 683 C C . THR A 1 89 ? 4.760 0.710 3.616 1.00 95.38 89 THR A C 1
ATOM 685 O O . THR A 1 89 ? 4.748 -0.474 3.282 1.00 95.38 89 THR A O 1
ATOM 688 N N . ILE A 1 90 ? 5.186 1.687 2.820 1.00 92.81 90 ILE A N 1
ATOM 689 C CA . ILE A 1 90 ? 5.800 1.501 1.507 1.00 92.81 90 ILE A CA 1
ATOM 690 C C . ILE A 1 90 ? 7.168 2.171 1.530 1.00 92.81 90 ILE A C 1
ATOM 692 O O . ILE A 1 90 ? 7.304 3.323 1.950 1.00 92.81 90 ILE A O 1
ATOM 696 N N . LYS A 1 91 ? 8.184 1.462 1.047 1.00 90.56 91 LYS A N 1
ATOM 697 C CA . LYS A 1 91 ? 9.560 1.940 0.970 1.00 90.56 91 LYS A CA 1
ATOM 698 C C . LYS A 1 91 ? 10.195 1.493 -0.345 1.00 90.56 91 LYS A C 1
ATOM 700 O O . LYS A 1 91 ? 10.116 0.323 -0.707 1.00 90.56 91 LYS A O 1
ATOM 705 N N . LEU A 1 92 ? 10.857 2.415 -1.040 1.00 87.75 92 LEU A N 1
ATOM 706 C CA . LEU A 1 92 ? 11.707 2.110 -2.195 1.00 87.75 92 LEU A CA 1
ATOM 707 C C . LEU A 1 92 ? 13.171 2.158 -1.757 1.00 87.75 92 LEU A C 1
ATOM 709 O O . LEU A 1 92 ? 13.639 3.187 -1.279 1.00 87.75 92 LEU A O 1
ATOM 713 N N . ILE A 1 93 ? 13.886 1.045 -1.892 1.00 85.69 93 ILE A N 1
ATOM 714 C CA . ILE A 1 93 ? 15.284 0.902 -1.468 1.00 85.69 93 ILE A CA 1
ATOM 715 C C . ILE A 1 93 ? 16.174 0.905 -2.712 1.00 85.69 93 ILE A C 1
ATOM 717 O O . ILE A 1 93 ? 16.034 0.025 -3.559 1.00 85.69 93 ILE A O 1
ATOM 721 N N . GLY A 1 94 ? 17.078 1.877 -2.840 1.00 77.88 94 GLY A N 1
ATOM 722 C CA . GLY A 1 94 ? 18.016 1.956 -3.963 1.00 77.88 94 GLY A CA 1
ATOM 723 C C . GLY A 1 94 ? 19.230 1.033 -3.812 1.00 77.88 94 GLY A C 1
ATOM 724 O O . GLY A 1 94 ? 19.626 0.672 -2.706 1.00 77.88 94 GLY A O 1
ATOM 725 N N . SER A 1 95 ? 19.876 0.698 -4.934 1.00 60.16 95 SER A N 1
ATOM 726 C CA . SER A 1 95 ? 21.105 -0.121 -4.964 1.00 60.16 95 SER A CA 1
ATOM 727 C C . SER A 1 95 ? 22.335 0.523 -4.302 1.00 60.16 95 SER A C 1
ATOM 729 O O . SER A 1 95 ? 23.315 -0.170 -4.042 1.00 60.16 95 SER A O 1
ATOM 731 N N . SER A 1 96 ? 22.299 1.828 -4.022 1.00 54.81 96 SER A N 1
ATOM 732 C CA . SER A 1 96 ? 23.393 2.565 -3.366 1.00 54.81 96 SER A CA 1
ATOM 733 C C . SER A 1 96 ? 23.246 2.651 -1.842 1.00 54.81 96 SER A C 1
ATOM 735 O O . SER A 1 96 ? 24.171 3.097 -1.167 1.00 54.81 96 SER A O 1
ATOM 737 N N . ASP A 1 97 ? 22.114 2.205 -1.288 1.00 48.34 97 ASP A N 1
ATOM 738 C CA . ASP A 1 97 ? 21.778 2.365 0.129 1.00 48.34 97 ASP A CA 1
ATOM 739 C C . ASP A 1 97 ? 22.096 1.104 0.939 1.00 48.34 97 ASP A C 1
ATOM 741 O O . ASP A 1 97 ? 21.274 0.560 1.678 1.00 48.34 97 ASP A O 1
ATOM 745 N N . THR A 1 98 ? 23.346 0.650 0.865 1.00 44.81 98 THR A N 1
ATOM 746 C CA . THR A 1 98 ? 23.926 -0.066 2.002 1.00 44.81 98 THR A CA 1
ATOM 747 C C . THR A 1 98 ? 24.133 0.950 3.129 1.00 44.81 98 THR A C 1
ATOM 749 O O . THR A 1 98 ? 25.135 1.659 3.140 1.00 44.81 98 THR A O 1
ATOM 752 N N . ASN A 1 99 ? 23.201 0.990 4.088 1.00 41.19 99 ASN A N 1
ATOM 753 C CA . ASN A 1 99 ? 23.305 1.681 5.387 1.00 41.19 99 ASN A CA 1
ATOM 754 C C . ASN A 1 99 ? 22.938 3.172 5.470 1.00 41.19 99 ASN A C 1
ATOM 756 O O . ASN A 1 99 ? 23.620 3.921 6.166 1.00 41.19 99 ASN A O 1
ATOM 760 N N . LEU A 1 100 ? 21.818 3.604 4.892 1.00 40.88 100 LEU A N 1
ATOM 761 C CA . LEU A 1 100 ? 21.169 4.831 5.365 1.00 40.88 100 LEU A CA 1
ATOM 762 C C . LEU A 1 100 ? 19.683 4.574 5.610 1.00 40.88 100 LEU A C 1
ATOM 764 O O . LEU A 1 100 ? 18.857 4.617 4.702 1.00 40.88 100 LEU A O 1
ATOM 768 N N . GLU A 1 101 ? 19.331 4.403 6.882 1.00 44.69 101 GLU A N 1
ATOM 769 C CA . GLU A 1 101 ? 17.966 4.508 7.419 1.00 44.69 101 GLU A CA 1
ATOM 770 C C . GLU A 1 101 ? 17.309 5.892 7.167 1.00 44.69 101 GLU A C 1
ATOM 772 O O . GLU A 1 101 ? 16.306 6.215 7.789 1.00 44.69 101 GLU A O 1
ATOM 777 N N . GLY A 1 102 ? 17.843 6.719 6.257 1.00 38.78 102 GLY A N 1
ATOM 778 C CA . GLY A 1 102 ? 17.468 8.122 6.081 1.00 38.78 102 GLY A CA 1
ATOM 779 C C . GLY A 1 102 ? 17.289 8.627 4.644 1.00 38.78 102 GLY A C 1
ATOM 780 O O . GLY A 1 102 ? 17.133 9.832 4.490 1.00 38.78 102 GLY A O 1
ATOM 781 N N . SER A 1 103 ? 17.314 7.786 3.595 1.00 41.41 103 SER A N 1
ATOM 782 C CA . SER A 1 103 ? 17.110 8.275 2.206 1.00 41.41 103 SER A CA 1
ATOM 783 C C . SER A 1 103 ? 15.862 7.738 1.497 1.00 41.41 103 SER A C 1
ATOM 785 O O . SER A 1 103 ? 15.309 8.409 0.626 1.00 41.41 103 SER A O 1
ATOM 787 N N . ALA A 1 104 ? 15.345 6.582 1.908 1.00 54.81 104 ALA A N 1
ATOM 788 C CA . ALA A 1 104 ? 14.097 6.066 1.365 1.00 54.81 104 ALA A CA 1
ATOM 789 C C . ALA A 1 104 ? 12.907 6.721 2.081 1.00 54.81 104 ALA A C 1
ATOM 791 O O . ALA A 1 104 ? 12.584 6.334 3.207 1.00 54.81 104 ALA A O 1
ATOM 792 N N . SER A 1 105 ? 12.262 7.704 1.435 1.00 68.19 105 SER A N 1
ATOM 793 C CA . SER A 1 105 ? 10.981 8.251 1.899 1.00 68.19 105 SER A CA 1
ATOM 794 C C . SER A 1 105 ? 10.024 7.094 2.159 1.00 68.19 105 SER A C 1
ATOM 796 O O . SER A 1 105 ? 9.635 6.384 1.230 1.00 68.19 105 SER A O 1
ATOM 798 N N . THR A 1 106 ? 9.701 6.877 3.430 1.00 83.75 106 THR A N 1
ATOM 799 C CA . THR A 1 106 ? 8.784 5.816 3.826 1.00 83.75 106 THR A CA 1
ATOM 800 C C . THR A 1 106 ? 7.399 6.422 3.866 1.00 83.75 106 THR A C 1
ATOM 802 O O . THR A 1 106 ? 7.151 7.397 4.576 1.00 83.75 106 THR A O 1
ATOM 805 N N . LEU A 1 107 ? 6.503 5.866 3.063 1.00 90.56 107 LEU A N 1
ATOM 806 C CA . LEU A 1 107 ? 5.111 6.257 3.087 1.00 90.56 107 LEU A CA 1
ATOM 807 C C . LEU A 1 107 ? 4.393 5.383 4.111 1.00 90.56 107 LEU A C 1
ATOM 809 O O . LEU A 1 107 ? 4.383 4.164 3.969 1.00 90.56 107 LEU A O 1
ATOM 813 N N . ASN A 1 108 ? 3.835 5.996 5.149 1.00 94.31 108 ASN A N 1
ATOM 814 C CA . ASN A 1 108 ? 3.066 5.312 6.178 1.00 94.31 108 ASN A CA 1
ATOM 815 C C . ASN A 1 108 ? 1.568 5.515 5.936 1.00 94.31 108 ASN A C 1
ATOM 817 O O . ASN A 1 108 ? 1.119 6.655 5.839 1.00 94.31 108 ASN A O 1
ATOM 821 N N . CYS A 1 109 ? 0.803 4.434 5.839 1.00 95.62 109 CYS A N 1
ATOM 822 C CA . CYS A 1 109 ? -0.586 4.445 5.405 1.00 95.62 109 CYS A CA 1
ATOM 823 C C . CYS A 1 109 ? -1.520 3.846 6.457 1.00 95.62 109 CYS A C 1
ATOM 825 O O . CYS A 1 109 ? -1.257 2.774 6.996 1.00 95.62 109 CYS A O 1
ATOM 827 N N . TYR A 1 110 ? -2.656 4.513 6.674 1.00 96.81 110 TYR A N 1
ATOM 828 C CA . TYR A 1 110 ? -3.774 4.059 7.502 1.00 96.81 110 TYR A CA 1
ATOM 829 C C . TYR A 1 110 ? -5.049 4.042 6.658 1.00 96.81 110 TYR A C 1
ATOM 831 O O . TYR A 1 110 ? -5.824 5.004 6.657 1.00 96.81 110 TYR A O 1
ATOM 839 N N . MET A 1 111 ? -5.267 2.950 5.927 1.00 96.25 111 MET A N 1
ATOM 840 C CA . MET A 1 111 ? -6.343 2.839 4.940 1.00 96.25 111 MET A CA 1
ATOM 841 C C . MET A 1 111 ? -7.572 2.108 5.504 1.00 96.25 111 MET A C 1
ATOM 843 O O . MET A 1 111 ? -7.413 1.041 6.098 1.00 96.25 111 MET A O 1
ATOM 847 N N . PRO A 1 112 ? -8.803 2.625 5.334 1.00 96.75 112 PRO A N 1
ATOM 848 C CA . PRO A 1 112 ? -10.015 1.896 5.706 1.00 96.75 112 PRO A CA 1
ATOM 849 C C . PRO A 1 112 ? -10.127 0.560 4.963 1.00 96.75 112 PRO A C 1
ATOM 851 O O . PRO A 1 112 ? -9.770 0.469 3.787 1.00 96.75 112 PRO A O 1
ATOM 854 N N . PHE A 1 113 ? -10.654 -0.470 5.627 1.00 93.69 113 PHE A N 1
ATOM 855 C CA . PHE A 1 113 ? -10.784 -1.808 5.037 1.00 93.69 113 PHE A CA 1
ATOM 856 C C . PHE A 1 113 ? -11.653 -1.815 3.777 1.00 93.69 113 PHE A C 1
ATOM 858 O O . PHE A 1 113 ? -11.394 -2.578 2.856 1.00 93.69 113 PHE A O 1
ATOM 865 N N . GLU A 1 114 ? -12.649 -0.935 3.707 1.00 93.69 114 GLU A N 1
ATOM 866 C CA . GLU A 1 114 ? -13.554 -0.798 2.566 1.00 93.69 114 GLU A CA 1
ATOM 867 C C . GLU A 1 114 ? -12.859 -0.220 1.327 1.00 93.69 114 GLU A C 1
ATOM 869 O O . GLU A 1 114 ? -13.369 -0.360 0.219 1.00 93.69 114 GLU A O 1
ATOM 874 N N . GLN A 1 115 ? -11.713 0.442 1.517 1.00 95.62 115 GLN A N 1
ATOM 875 C CA . GLN A 1 115 ? -10.909 1.021 0.441 1.00 95.62 115 GLN A CA 1
ATOM 876 C C . GLN A 1 115 ? -9.786 0.078 -0.011 1.00 95.62 115 GLN A C 1
ATOM 878 O O . GLN A 1 115 ? -9.291 0.224 -1.128 1.00 95.62 115 GLN A O 1
ATOM 883 N N . LEU A 1 116 ? -9.412 -0.921 0.805 1.00 94.06 116 LEU A N 1
ATOM 884 C CA . LEU A 1 116 ? -8.464 -1.960 0.402 1.00 94.06 116 LEU A CA 1
ATOM 885 C C . LEU A 1 116 ? -9.046 -2.771 -0.755 1.00 94.06 116 LEU A C 1
ATOM 887 O O . LEU A 1 116 ? -9.954 -3.585 -0.601 1.00 94.06 116 LEU A O 1
ATOM 891 N N . SER A 1 117 ? -8.491 -2.552 -1.939 1.00 95.31 117 SER A N 1
ATOM 892 C CA . SER A 1 117 ? -8.958 -3.174 -3.169 1.00 95.31 117 SER A CA 1
ATOM 893 C C . SER A 1 117 ? -7.791 -3.674 -4.004 1.00 95.31 117 SER A C 1
ATOM 895 O O . SER A 1 117 ? -6.630 -3.316 -3.789 1.00 95.31 117 SER A O 1
ATOM 897 N N . SER A 1 118 ? -8.103 -4.500 -5.005 1.00 94.81 118 SER A N 1
ATOM 898 C CA . SER A 1 118 ? -7.087 -4.914 -5.975 1.00 94.81 118 SER A CA 1
ATOM 899 C C . SER A 1 118 ? -6.525 -3.716 -6.743 1.00 94.81 118 SER A C 1
ATOM 901 O O . SER A 1 118 ? -5.356 -3.742 -7.088 1.00 94.81 118 SER A O 1
ATOM 903 N N . ASN A 1 119 ? -7.289 -2.635 -6.931 1.00 94.38 119 ASN A N 1
ATOM 904 C CA . ASN A 1 119 ? -6.781 -1.420 -7.573 1.00 94.38 119 ASN A CA 1
ATOM 905 C C . ASN A 1 119 ? -5.733 -0.710 -6.708 1.00 94.38 119 ASN A C 1
ATOM 907 O O . ASN A 1 119 ? -4.693 -0.332 -7.239 1.00 94.38 119 ASN A O 1
ATOM 911 N N . VAL A 1 120 ? -5.953 -0.607 -5.389 1.00 94.12 120 VAL A N 1
ATOM 912 C CA . VAL A 1 120 ? -4.930 -0.101 -4.451 1.00 94.12 120 VAL A CA 1
ATOM 913 C C . VAL A 1 120 ? -3.680 -0.962 -4.551 1.00 94.12 120 VAL A C 1
ATOM 915 O O . VAL A 1 120 ? -2.584 -0.447 -4.736 1.00 94.12 120 VAL A O 1
ATOM 918 N N . PHE A 1 121 ? -3.842 -2.285 -4.484 1.00 94.81 121 PHE A N 1
ATOM 919 C CA . PHE A 1 121 ? -2.717 -3.208 -4.573 1.00 94.81 121 PHE A CA 1
ATOM 920 C C . PHE A 1 121 ? -1.931 -3.052 -5.885 1.00 94.81 121 PHE A C 1
ATOM 922 O O . PHE A 1 121 ? -0.709 -2.959 -5.871 1.00 94.81 121 PHE A O 1
ATOM 929 N N . MET A 1 122 ? -2.622 -2.968 -7.019 1.00 92.12 122 MET A N 1
ATOM 930 C CA . MET A 1 122 ? -1.994 -2.808 -8.331 1.00 92.12 122 MET A CA 1
ATOM 931 C C . MET A 1 122 ? -1.347 -1.427 -8.510 1.00 92.12 122 MET A C 1
ATOM 933 O O . MET A 1 122 ? -0.325 -1.318 -9.188 1.00 92.12 122 MET A O 1
ATOM 937 N N . HIS A 1 123 ? -1.877 -0.388 -7.860 1.00 91.50 123 HIS A N 1
ATOM 938 C CA . HIS A 1 123 ? -1.251 0.932 -7.794 1.00 91.50 123 HIS A CA 1
ATOM 939 C C . HIS A 1 123 ? 0.077 0.907 -7.031 1.00 91.50 123 HIS A C 1
ATOM 941 O O . HIS A 1 123 ? 1.057 1.478 -7.511 1.00 91.50 123 HIS A O 1
ATOM 947 N N . LEU A 1 124 ? 0.171 0.155 -5.923 1.00 90.12 124 LEU A N 1
ATOM 948 C CA . LEU A 1 124 ? 1.450 -0.068 -5.224 1.00 90.12 124 LEU A CA 1
ATOM 949 C C . LEU A 1 124 ? 2.515 -0.663 -6.154 1.00 90.12 124 LEU A C 1
ATOM 951 O O . LEU A 1 124 ? 3.699 -0.358 -6.030 1.00 90.12 124 LEU A O 1
ATOM 955 N N . LEU A 1 125 ? 2.084 -1.506 -7.094 1.00 90.88 125 LEU A N 1
ATOM 956 C CA . LEU A 1 125 ? 2.942 -2.144 -8.091 1.00 90.88 125 LEU A CA 1
ATOM 957 C C . LEU A 1 125 ? 3.115 -1.305 -9.370 1.00 90.88 125 LEU A C 1
ATOM 959 O O . LEU A 1 125 ? 3.786 -1.738 -10.303 1.00 90.88 125 LEU A O 1
ATOM 963 N N . GLY A 1 126 ? 2.527 -0.107 -9.429 1.00 86.94 126 GLY A N 1
ATOM 964 C CA . GLY A 1 126 ? 2.629 0.828 -10.549 1.00 86.94 126 GLY A CA 1
ATOM 965 C C . GLY A 1 126 ? 1.876 0.420 -11.817 1.00 86.94 126 GLY A C 1
ATOM 966 O O . GLY A 1 126 ? 2.164 0.967 -12.880 1.00 86.94 126 GLY A O 1
ATOM 967 N N . SER A 1 127 ? 0.940 -0.530 -11.736 1.00 85.94 127 SER A N 1
ATOM 968 C CA . SER A 1 127 ? 0.220 -1.056 -12.910 1.00 85.94 127 SER A CA 1
ATOM 969 C C . SER A 1 127 ? -0.795 -0.073 -13.499 1.00 85.94 127 SER A C 1
ATOM 971 O O . SER A 1 127 ? -1.135 -0.139 -14.673 1.00 85.94 127 SER A O 1
ATOM 973 N N . ASP A 1 128 ? -1.263 0.887 -12.711 1.00 81.94 128 ASP A N 1
ATOM 974 C CA . ASP A 1 128 ? -2.182 1.943 -13.142 1.00 81.94 128 ASP A CA 1
ATOM 975 C C . ASP A 1 128 ? -1.496 3.075 -13.937 1.00 81.94 128 ASP A C 1
ATOM 977 O O . ASP A 1 128 ? -2.146 4.030 -14.364 1.00 81.94 128 ASP A O 1
ATOM 981 N N . LYS A 1 129 ? -0.178 2.979 -14.152 1.00 84.06 129 LYS A N 1
ATOM 982 C CA . LYS A 1 129 ? 0.578 3.861 -15.056 1.00 84.06 129 LYS A CA 1
ATOM 983 C C . LYS A 1 129 ? 0.471 3.431 -16.523 1.00 84.06 129 LYS A C 1
ATOM 985 O O . LYS A 1 129 ? 0.954 4.150 -17.398 1.00 84.06 129 LYS A O 1
ATOM 990 N N . GLU A 1 130 ? -0.122 2.270 -16.796 1.00 86.38 130 GLU A N 1
ATOM 991 C CA . GLU A 1 130 ? -0.356 1.783 -18.154 1.00 86.38 130 GLU A CA 1
ATOM 992 C C . GLU A 1 130 ? -1.442 2.607 -18.881 1.00 86.38 130 GLU A C 1
ATOM 994 O O . GLU A 1 130 ? -2.378 3.103 -18.244 1.00 86.38 130 GLU A O 1
ATOM 999 N N . PRO A 1 131 ? -1.360 2.758 -20.220 1.00 87.69 131 PRO A N 1
ATOM 1000 C CA . PRO A 1 131 ? -2.378 3.473 -20.990 1.00 87.69 131 PRO A CA 1
ATOM 1001 C C . PRO A 1 131 ? -3.790 2.903 -20.772 1.00 87.69 131 PRO A C 1
ATOM 1003 O O . PRO A 1 131 ? -3.991 1.692 -20.853 1.00 87.69 131 PRO A O 1
ATOM 1006 N N . GLY A 1 132 ? -4.783 3.771 -20.547 1.00 86.88 132 GLY A N 1
ATOM 1007 C CA . GLY A 1 132 ? -6.181 3.378 -20.317 1.00 86.88 132 GLY A CA 1
ATOM 1008 C C . GLY A 1 132 ? -6.574 3.179 -18.846 1.00 86.88 132 GLY A C 1
ATOM 1009 O O . GLY A 1 132 ? -7.739 2.896 -18.557 1.00 86.88 132 GLY A O 1
ATOM 1010 N N . GLN A 1 133 ? -5.635 3.343 -17.908 1.00 88.69 133 GLN A N 1
ATOM 1011 C CA . GLN A 1 133 ? -5.863 3.216 -16.462 1.00 88.69 133 GLN A CA 1
ATOM 1012 C C . GLN A 1 133 ? -5.979 4.574 -15.741 1.00 88.69 133 GLN A C 1
ATOM 1014 O O . GLN A 1 133 ? -5.982 4.638 -14.515 1.00 88.69 133 GLN A O 1
ATOM 1019 N N . GLU A 1 134 ? -6.124 5.688 -16.466 1.00 91.00 134 GLU A N 1
ATOM 1020 C CA . GLU A 1 134 ? -5.995 7.048 -15.915 1.00 91.00 134 GLU A CA 1
ATOM 1021 C C . GLU A 1 134 ? -7.041 7.363 -14.835 1.00 91.00 134 GLU A C 1
ATOM 1023 O O . GLU A 1 134 ? -6.771 8.092 -13.878 1.00 91.00 134 GLU A O 1
ATOM 1028 N N . HIS A 1 135 ? -8.249 6.815 -14.979 1.00 87.69 135 HIS A N 1
ATOM 1029 C CA . HIS A 1 135 ? -9.318 6.979 -13.997 1.00 87.69 135 HIS A CA 1
ATOM 1030 C C . HIS A 1 135 ? -9.018 6.231 -12.690 1.00 87.69 135 HIS A C 1
ATOM 1032 O O . HIS A 1 135 ? -9.226 6.799 -11.619 1.00 87.69 135 HIS A O 1
ATOM 1038 N N . ILE A 1 136 ? -8.475 5.011 -12.785 1.00 89.75 136 ILE A N 1
ATOM 1039 C CA . ILE A 1 136 ? -8.017 4.225 -11.635 1.00 89.75 136 ILE A CA 1
ATOM 1040 C C . ILE A 1 136 ? -6.878 4.970 -10.961 1.00 89.75 136 ILE A C 1
ATOM 1042 O O . ILE A 1 136 ? -6.970 5.244 -9.769 1.00 89.75 136 ILE A O 1
ATOM 1046 N N . LYS A 1 137 ? -5.881 5.422 -11.727 1.00 90.25 137 LYS A N 1
ATOM 1047 C CA . LYS A 1 137 ? -4.768 6.198 -11.184 1.00 90.25 137 LYS A CA 1
ATOM 1048 C C . LYS A 1 137 ? -5.228 7.408 -10.386 1.00 90.25 137 LYS A C 1
ATOM 1050 O O . LYS A 1 137 ? -4.778 7.623 -9.267 1.00 90.25 137 LYS A O 1
ATOM 1055 N N . LYS A 1 138 ? -6.156 8.191 -10.933 1.00 93.06 138 LYS A N 1
ATOM 1056 C CA . LYS A 1 138 ? -6.679 9.379 -10.252 1.00 93.06 138 LYS A CA 1
ATOM 1057 C C . LYS A 1 138 ? -7.366 9.040 -8.925 1.00 93.06 138 LYS A C 1
ATOM 1059 O O . LYS A 1 138 ? -7.268 9.812 -7.973 1.00 93.06 138 LYS A O 1
ATOM 1064 N N . GLU A 1 139 ? -8.095 7.930 -8.870 1.00 94.50 139 GLU A N 1
ATOM 1065 C CA . GLU A 1 139 ? -8.728 7.456 -7.640 1.00 94.50 139 GLU A CA 1
ATOM 1066 C C . GLU A 1 139 ? -7.687 6.985 -6.620 1.00 94.50 139 GLU A C 1
ATOM 1068 O O . GLU A 1 139 ? -7.763 7.374 -5.456 1.00 94.50 139 GLU A O 1
ATOM 1073 N N . GLN A 1 140 ? -6.685 6.219 -7.055 1.00 94.62 140 GLN A N 1
ATOM 1074 C CA . GLN A 1 140 ? -5.644 5.703 -6.167 1.00 94.62 140 GLN A CA 1
ATOM 1075 C C . GLN A 1 140 ? -4.734 6.817 -5.635 1.00 94.62 140 GLN A C 1
ATOM 1077 O O . GLN A 1 140 ? -4.489 6.866 -4.434 1.00 94.62 140 GLN A O 1
ATOM 1082 N N . ASP A 1 141 ? -4.366 7.791 -6.474 1.00 92.38 141 ASP A N 1
ATOM 1083 C CA . ASP A 1 141 ? -3.633 8.993 -6.052 1.00 92.38 141 ASP A CA 1
ATOM 1084 C C . ASP A 1 141 ? -4.403 9.770 -4.967 1.00 92.38 141 ASP A C 1
ATOM 1086 O O . ASP A 1 141 ? -3.814 10.313 -4.031 1.00 92.38 141 ASP A O 1
ATOM 1090 N N . LYS A 1 142 ? -5.738 9.834 -5.081 1.00 95.38 142 LYS A N 1
ATOM 1091 C CA . LYS A 1 142 ? -6.591 10.479 -4.077 1.00 95.38 142 LYS A CA 1
ATOM 1092 C C . LYS A 1 142 ? -6.580 9.697 -2.761 1.00 95.38 142 LYS A C 1
ATOM 1094 O O . LYS A 1 142 ? -6.430 10.312 -1.709 1.00 95.38 142 LYS A O 1
ATOM 1099 N N . LEU A 1 143 ? -6.738 8.374 -2.811 1.00 95.06 143 LEU A N 1
ATOM 1100 C CA . LEU A 1 143 ? -6.700 7.524 -1.617 1.00 95.06 143 LEU A CA 1
ATOM 1101 C C . LEU A 1 143 ? -5.336 7.598 -0.921 1.00 95.06 143 LEU A C 1
ATOM 1103 O O . LEU A 1 143 ? -5.286 7.734 0.300 1.00 95.06 143 LEU A O 1
ATOM 1107 N N . GLU A 1 144 ? -4.238 7.570 -1.678 1.00 93.19 144 GLU A N 1
ATOM 1108 C CA . GLU A 1 144 ? -2.892 7.745 -1.130 1.00 93.19 144 GLU A CA 1
ATOM 1109 C C . GLU A 1 144 ? -2.765 9.101 -0.421 1.00 93.19 144 GLU A C 1
ATOM 1111 O O . GLU A 1 144 ? -2.354 9.157 0.735 1.00 93.19 144 GLU A O 1
ATOM 1116 N N . ALA A 1 145 ? -3.195 10.194 -1.058 1.00 93.31 145 ALA A N 1
ATOM 1117 C CA . ALA A 1 145 ? -3.129 11.527 -0.460 1.00 93.31 145 ALA A CA 1
ATOM 1118 C C . ALA A 1 145 ? -3.992 11.686 0.810 1.00 93.31 145 ALA A C 1
ATOM 1120 O O . ALA A 1 145 ? -3.660 12.494 1.677 1.00 93.31 145 ALA A O 1
ATOM 1121 N N . GLU A 1 146 ? -5.103 10.953 0.922 1.00 96.06 146 GLU A N 1
ATOM 1122 C CA . GLU A 1 146 ? -6.003 11.003 2.082 1.00 96.06 146 GLU A CA 1
ATOM 1123 C C . GLU A 1 146 ? -5.521 10.143 3.258 1.00 96.06 146 GLU A C 1
ATOM 1125 O O . GLU A 1 146 ? -5.735 10.510 4.418 1.00 96.06 146 GLU A O 1
ATOM 1130 N N . TYR A 1 147 ? -4.901 8.994 2.976 1.00 95.31 147 TYR A N 1
ATOM 1131 C CA . TYR A 1 147 ? -4.637 7.959 3.980 1.00 95.31 147 TYR A CA 1
ATOM 1132 C C . TYR A 1 147 ? -3.159 7.691 4.247 1.00 95.31 147 TYR A C 1
ATOM 1134 O O . TYR A 1 147 ? -2.858 6.933 5.172 1.00 95.31 147 TYR A O 1
ATOM 1142 N N . CYS A 1 148 ? -2.251 8.297 3.485 1.00 94.06 148 CYS A N 1
ATOM 1143 C CA . CYS A 1 148 ? -0.822 8.060 3.594 1.00 94.06 148 CYS A CA 1
ATOM 1144 C C . CYS A 1 148 ? -0.017 9.337 3.869 1.00 94.06 148 CYS A C 1
ATOM 1146 O O . CYS A 1 148 ? -0.307 10.420 3.364 1.00 94.06 148 CYS A O 1
ATOM 1148 N N . PHE A 1 149 ? 1.048 9.194 4.656 1.00 90.31 149 PHE A N 1
ATOM 1149 C CA . PHE A 1 149 ? 1.877 10.293 5.140 1.00 90.31 149 PHE A CA 1
ATOM 1150 C C . PHE A 1 149 ? 3.353 9.956 4.962 1.00 90.31 149 PHE A C 1
ATOM 1152 O O . PHE A 1 149 ? 3.791 8.842 5.251 1.00 90.31 149 PHE A O 1
ATOM 1159 N N . LYS A 1 150 ? 4.134 10.924 4.479 1.00 84.75 150 LYS A N 1
ATOM 1160 C CA . LYS A 1 150 ? 5.586 10.774 4.356 1.00 84.75 150 LYS A CA 1
ATOM 1161 C C . LYS A 1 150 ? 6.230 10.982 5.723 1.00 84.75 150 LYS A C 1
ATOM 1163 O O . LYS A 1 150 ? 5.965 12.003 6.360 1.00 84.75 150 LYS A O 1
ATOM 1168 N N . HIS A 1 151 ? 7.064 10.031 6.128 1.00 63.00 151 HIS A N 1
ATOM 1169 C CA . HIS A 1 151 ? 7.973 10.154 7.265 1.00 63.00 151 HIS A CA 1
ATOM 1170 C C . HIS A 1 151 ? 9.402 10.425 6.799 1.00 63.00 151 HIS A C 1
ATOM 1172 O O . HIS A 1 151 ? 9.797 9.882 5.736 1.00 63.00 151 HIS A O 1
#

pLDDT: mean 79.24, std 19.23, range [36.88, 97.25]

Sequence (151 aa):
MNNKNIWLVVGIIAVIIVIALLVDNNQVSKLGTIISTTQPAESVICVDPVCFQPKFLTCTPSELRMPFTDNTTLQVTVFGSEYSKCHYTIKLIGSSDTNLEGSASTLNCYMPFEQLSSNVFMHLLGSDKEPGQEHIKKEQDKLEAEYCFKH

Secondary structure (DSSP, 8-state):
--HHHHHHHHHHHHHHHHHHHHHTTSS-------------PPPEEESSHHHHHHHHHTT-SEEEEEE-GGGEEEEEEEEEEETTEEEEEEEEEETT-SS-TTTS-PEEEEEETTT--HHHHHHHTTGGGSTT-HHHHHHHHHHHHHHEEE-

Radius of gyration: 25.88 Å; chains: 1; bounding box: 78×43×63 Å